Protein AF-A0A2A9FQW8-F1 (afdb_monomer_lite)

Sequence (170 aa):
MAAVTNNPAVLSQPRIATIEAAEGQSAADLKKLYLADSEEQALLMHLNSVLQLSGWREDKTFVQLDQPADIRYQVEKRNSSLLVQQITRQQGTMLRKSQQIDVYGISPLVKWDCEPSLATCWVYDPRDGSRLFQLGANQGQAEDIARTLGRLIRNLQAAGRQVALPPVSG

Foldseek 3Di:
DDDDDDDDDDPDDPPPPPPPVPPPDDLVRLCVVVVHPDSLVSLLVVLQVLQQVFAAAPDPPDDPVPDGHQWGWHWDDDQQKIKIWIWGDDPNDTDIDIDIGRLPPFQLQWDKDADVVSQWIFIADRPPRHTRDIGGNDPVSRVSSSNSSSVSSVVSNVVVVVVPDDDDDD

pLDDT: mean 83.56, std 19.46, range [36.44, 98.56]

Radius of gyration: 22.48 Å; chains: 1; bounding box: 67×54×69 Å

Structure (mmCIF, N/CA/C/O backbone):
data_AF-A0A2A9FQW8-F1
#
_entry.id   AF-A0A2A9FQW8-F1
#
loop_
_atom_site.group_PDB
_atom_site.id
_atom_site.type_symbol
_atom_site.label_atom_id
_atom_site.label_alt_id
_atom_site.label_comp_id
_atom_site.label_asym_id
_atom_site.label_entity_id
_atom_site.label_seq_id
_atom_site.pdbx_PDB_ins_code
_atom_site.Cartn_x
_atom_site.Cartn_y
_atom_site.Cartn_z
_atom_site.occupancy
_atom_site.B_iso_or_equiv
_atom_site.auth_seq_id
_atom_site.auth_comp_id
_atom_site.auth_asym_id
_atom_site.auth_atom_id
_atom_site.pdbx_PDB_model_num
ATOM 1 N N . MET A 1 1 ? 24.675 -41.363 -56.129 1.00 41.97 1 MET A N 1
ATOM 2 C CA . MET A 1 1 ? 24.844 -40.010 -55.560 1.00 41.97 1 MET A CA 1
ATOM 3 C C . MET A 1 1 ? 23.464 -39.464 -55.215 1.00 41.97 1 MET A C 1
ATOM 5 O O . MET A 1 1 ? 22.613 -39.427 -56.087 1.00 41.97 1 MET A O 1
ATOM 9 N N . ALA A 1 2 ? 23.278 -39.219 -53.913 1.00 41.75 2 ALA A N 1
ATOM 10 C CA . ALA A 1 2 ? 22.189 -38.608 -53.135 1.00 41.75 2 ALA A CA 1
ATOM 11 C C . ALA A 1 2 ? 20.816 -38.295 -53.778 1.00 41.75 2 ALA A C 1
ATOM 13 O O . ALA A 1 2 ? 20.687 -37.403 -54.611 1.00 41.75 2 ALA A O 1
ATOM 14 N N . ALA A 1 3 ? 19.777 -38.939 -53.233 1.00 36.62 3 ALA A N 1
ATOM 15 C CA . ALA A 1 3 ? 18.403 -38.444 -53.226 1.00 36.62 3 ALA A CA 1
ATOM 16 C C . ALA A 1 3 ? 18.261 -37.349 -52.151 1.00 36.62 3 ALA A C 1
ATOM 18 O O . ALA A 1 3 ? 18.646 -37.564 -51.002 1.00 36.62 3 ALA A O 1
ATOM 19 N N . VAL A 1 4 ? 17.718 -36.186 -52.517 1.00 45.94 4 VAL A N 1
ATOM 20 C CA . VAL A 1 4 ? 17.412 -35.096 -51.578 1.00 45.94 4 VAL A CA 1
ATOM 21 C C . VAL A 1 4 ? 15.943 -35.214 -51.183 1.00 45.94 4 VAL A C 1
ATOM 23 O O . VAL A 1 4 ? 15.043 -34.971 -51.983 1.00 45.94 4 VAL A O 1
ATOM 26 N N . THR A 1 5 ? 15.704 -35.644 -49.950 1.00 40.88 5 THR A N 1
ATOM 27 C CA . THR A 1 5 ? 14.382 -35.722 -49.326 1.00 40.88 5 THR A CA 1
ATOM 28 C C . THR A 1 5 ? 13.946 -34.333 -48.857 1.00 40.88 5 THR A C 1
ATOM 30 O O . THR A 1 5 ? 14.576 -33.760 -47.969 1.00 40.88 5 THR A O 1
ATOM 33 N N . ASN A 1 6 ? 12.859 -33.801 -49.419 1.00 44.91 6 ASN A N 1
ATOM 34 C CA . ASN A 1 6 ? 12.186 -32.612 -48.893 1.00 44.91 6 ASN A CA 1
ATOM 35 C C . ASN A 1 6 ? 11.396 -32.985 -47.632 1.00 44.91 6 ASN A C 1
ATOM 37 O O . ASN A 1 6 ? 10.403 -33.704 -47.713 1.00 44.91 6 ASN A O 1
ATOM 41 N N . ASN A 1 7 ? 11.827 -32.473 -46.481 1.00 45.72 7 ASN A N 1
ATOM 42 C CA . ASN A 1 7 ? 11.090 -32.538 -45.220 1.00 45.72 7 ASN A CA 1
ATOM 43 C C . ASN A 1 7 ? 10.389 -31.183 -45.001 1.00 45.72 7 ASN A C 1
ATOM 45 O O . ASN A 1 7 ? 11.083 -30.162 -44.991 1.00 45.72 7 ASN A O 1
ATOM 49 N N . PRO A 1 8 ? 9.059 -31.111 -44.820 1.00 43.16 8 PRO A N 1
ATOM 50 C CA . PRO A 1 8 ? 8.415 -29.856 -44.461 1.00 43.16 8 PRO A CA 1
ATOM 51 C C . PRO A 1 8 ? 8.660 -29.562 -42.975 1.00 43.16 8 PRO A C 1
ATOM 53 O O . PRO A 1 8 ? 8.257 -30.322 -42.095 1.00 43.16 8 PRO A O 1
ATOM 56 N N . ALA A 1 9 ? 9.331 -28.443 -42.698 1.00 40.22 9 ALA A N 1
ATOM 57 C CA . ALA A 1 9 ? 9.443 -27.895 -41.355 1.00 40.22 9 ALA A CA 1
ATOM 58 C C . ALA A 1 9 ? 8.048 -27.476 -40.864 1.00 40.22 9 ALA A C 1
ATOM 60 O O . ALA A 1 9 ? 7.438 -26.546 -41.392 1.00 40.22 9 ALA A O 1
ATOM 61 N N . VAL A 1 10 ? 7.538 -28.176 -39.851 1.00 41.97 10 VAL A N 1
ATOM 62 C CA . VAL A 1 10 ? 6.341 -27.772 -39.112 1.00 41.97 10 VAL A CA 1
ATOM 63 C C . VAL A 1 10 ? 6.701 -26.524 -38.306 1.00 41.97 10 VAL A C 1
ATOM 65 O O . VAL A 1 10 ? 7.476 -26.588 -37.354 1.00 41.97 10 VAL A O 1
ATOM 68 N N . LEU A 1 11 ? 6.164 -25.375 -38.716 1.00 40.69 11 LEU A N 1
ATOM 69 C CA . LEU A 1 11 ? 6.264 -24.118 -37.979 1.00 40.69 11 LEU A CA 1
ATOM 70 C C . LEU A 1 11 ? 5.430 -24.228 -36.698 1.00 40.69 11 LEU A C 1
ATOM 72 O O . LEU A 1 11 ? 4.206 -24.097 -36.710 1.00 40.69 11 LEU A O 1
ATOM 76 N N . SER A 1 12 ? 6.113 -24.503 -35.591 1.00 45.66 12 SER A N 1
ATOM 77 C CA . SER A 1 12 ? 5.567 -24.470 -34.238 1.00 45.66 12 SER A CA 1
ATOM 78 C C . SER A 1 12 ? 4.995 -23.083 -33.943 1.00 45.66 12 SER A C 1
ATOM 80 O O . SER A 1 12 ? 5.731 -22.101 -33.859 1.00 45.66 12 SER A O 1
ATOM 82 N N . GLN A 1 13 ? 3.674 -23.003 -33.791 1.00 48.09 13 GLN A N 1
ATOM 83 C CA . GLN A 1 13 ? 2.978 -21.798 -33.346 1.00 48.09 13 GLN A CA 1
ATOM 84 C C . GLN A 1 13 ? 3.549 -21.330 -31.996 1.00 48.09 13 GLN A C 1
ATOM 86 O O . GLN A 1 13 ? 3.838 -22.176 -31.140 1.00 48.09 13 GLN A O 1
ATOM 91 N N . PRO A 1 14 ? 3.701 -20.012 -31.765 1.00 42.47 14 PRO A N 1
ATOM 92 C CA . PRO A 1 14 ? 4.118 -19.517 -30.466 1.00 42.47 14 PRO A CA 1
ATOM 93 C C . PRO A 1 14 ? 3.028 -19.875 -29.454 1.00 42.47 14 PRO A C 1
ATOM 95 O O . PRO A 1 14 ? 1.930 -19.320 -29.478 1.00 42.47 14 PRO A O 1
ATOM 98 N N . ARG A 1 15 ? 3.327 -20.828 -28.564 1.00 44.00 15 ARG A N 1
ATOM 99 C CA . ARG A 1 15 ? 2.549 -21.014 -27.341 1.00 44.00 15 ARG A CA 1
ATOM 100 C C . ARG A 1 15 ? 2.713 -19.727 -26.554 1.00 44.00 15 ARG A C 1
ATOM 102 O O . ARG A 1 15 ? 3.756 -19.501 -25.946 1.00 44.00 15 ARG A O 1
ATOM 109 N N . ILE A 1 16 ? 1.707 -18.867 -26.622 1.00 47.34 16 ILE A N 1
ATOM 110 C CA . ILE A 1 16 ? 1.577 -17.757 -25.695 1.00 47.34 16 ILE A CA 1
ATOM 111 C C . ILE A 1 16 ? 1.428 -18.424 -24.332 1.00 47.34 16 ILE A C 1
ATOM 113 O O . ILE A 1 16 ? 0.395 -19.017 -24.030 1.00 47.34 16 ILE A O 1
ATOM 117 N N . ALA A 1 17 ? 2.511 -18.433 -23.560 1.00 36.44 17 ALA A N 1
ATOM 118 C CA . ALA A 1 17 ? 2.450 -18.822 -22.170 1.00 36.44 17 ALA A CA 1
ATOM 119 C C . ALA A 1 17 ? 1.583 -17.767 -21.484 1.00 36.44 17 ALA A C 1
ATOM 121 O O . ALA A 1 17 ? 2.015 -16.631 -21.290 1.00 36.44 17 ALA A O 1
ATOM 122 N N . THR A 1 18 ? 0.337 -18.122 -21.178 1.00 45.62 18 THR A N 1
ATOM 123 C CA . THR A 1 18 ? -0.434 -17.402 -20.173 1.00 45.62 18 THR A CA 1
ATOM 124 C C . THR A 1 18 ? 0.393 -17.490 -18.901 1.00 45.62 18 THR A C 1
ATOM 126 O O . THR A 1 18 ? 0.517 -18.560 -18.311 1.00 45.62 18 THR A O 1
ATOM 129 N N . ILE A 1 19 ? 1.047 -16.392 -18.530 1.00 43.47 19 ILE A N 1
ATOM 130 C CA . ILE A 1 19 ? 1.643 -16.262 -17.209 1.00 43.47 19 ILE A CA 1
ATOM 131 C C . ILE A 1 19 ? 0.436 -16.185 -16.280 1.00 43.47 19 ILE A C 1
ATOM 133 O O . ILE A 1 19 ? -0.168 -15.124 -16.126 1.00 43.47 19 ILE A O 1
ATOM 137 N N . GLU A 1 20 ? 0.023 -17.326 -15.734 1.00 42.53 20 GLU A N 1
ATOM 138 C CA . GLU A 1 20 ? -0.777 -17.344 -14.520 1.00 42.53 20 GLU A CA 1
ATOM 139 C C . GLU A 1 20 ? 0.090 -16.635 -13.484 1.00 42.53 20 GLU A C 1
ATOM 141 O O . GLU A 1 20 ? 1.040 -17.204 -12.945 1.00 42.53 20 GLU A O 1
ATOM 146 N N . ALA A 1 21 ? -0.142 -15.330 -13.309 1.00 41.41 21 ALA A N 1
ATOM 147 C CA . ALA A 1 21 ? 0.393 -14.596 -12.180 1.00 41.41 21 ALA A CA 1
ATOM 148 C C . ALA A 1 21 ? 0.003 -15.441 -10.974 1.00 41.41 21 ALA A C 1
ATOM 150 O O . ALA A 1 21 ? -1.195 -15.622 -10.760 1.00 41.41 21 ALA A O 1
ATOM 151 N N . ALA A 1 22 ? 0.996 -16.022 -10.288 1.00 45.56 22 ALA A N 1
ATOM 152 C CA . ALA A 1 22 ? 0.779 -16.858 -9.119 1.00 45.56 22 ALA A CA 1
ATOM 153 C C . ALA A 1 22 ? -0.275 -16.155 -8.274 1.00 45.56 22 ALA A C 1
ATOM 155 O O . ALA A 1 22 ? -0.042 -15.023 -7.835 1.00 45.56 22 ALA A O 1
ATOM 156 N N . GLU A 1 23 ? -1.473 -16.740 -8.205 1.00 56.00 23 GLU A N 1
ATOM 157 C CA . GLU A 1 23 ? -2.606 -16.068 -7.596 1.00 56.00 23 GLU A CA 1
ATOM 158 C C . GLU A 1 23 ? -2.210 -15.836 -6.141 1.00 56.00 23 GLU A C 1
ATOM 160 O O . GLU A 1 23 ? -2.117 -16.773 -5.348 1.00 56.00 23 GLU A O 1
ATOM 165 N N . GLY A 1 24 ? -1.843 -14.592 -5.816 1.00 63.75 24 GLY A N 1
ATOM 166 C CA . GLY A 1 24 ? -1.510 -14.211 -4.452 1.00 63.75 24 GLY A CA 1
ATOM 167 C C . GLY A 1 24 ? -2.645 -14.644 -3.527 1.00 63.75 24 GLY A C 1
ATOM 168 O O . GLY A 1 24 ? -3.787 -14.789 -3.967 1.00 63.75 24 GLY A O 1
ATOM 169 N N . GLN A 1 25 ? -2.343 -14.858 -2.247 1.00 79.06 25 GLN A N 1
ATOM 170 C CA . GLN A 1 25 ? -3.285 -15.466 -1.301 1.00 79.06 25 GLN A CA 1
ATOM 171 C C . GLN A 1 25 ? -4.694 -14.855 -1.395 1.00 79.06 25 GLN A C 1
ATOM 173 O O . GLN A 1 25 ? -4.872 -13.627 -1.421 1.00 79.06 25 GLN A O 1
ATOM 178 N N . SER A 1 26 ? -5.717 -15.713 -1.458 1.00 88.12 26 SER A N 1
ATOM 179 C CA . SER A 1 26 ? -7.106 -15.266 -1.560 1.00 88.12 26 SER A CA 1
ATOM 180 C C . SER A 1 26 ? -7.515 -14.464 -0.316 1.00 88.12 26 SER A C 1
ATOM 182 O O . SER A 1 26 ? -6.852 -14.488 0.718 1.00 88.12 26 SER A O 1
ATOM 184 N N . ALA A 1 27 ? -8.601 -13.689 -0.395 1.00 89.00 27 ALA A N 1
ATOM 185 C CA . ALA A 1 27 ? -8.969 -12.791 0.706 1.00 89.00 27 ALA A CA 1
ATOM 186 C C . ALA A 1 27 ? -9.485 -13.605 1.895 1.00 89.00 27 ALA A C 1
ATOM 188 O O . ALA A 1 27 ? -9.229 -13.254 3.043 1.00 89.00 27 ALA A O 1
ATOM 189 N N . ALA A 1 28 ? -10.132 -14.735 1.604 1.00 89.88 28 ALA A N 1
ATOM 190 C CA . ALA A 1 28 ? -10.527 -15.732 2.581 1.00 89.88 28 ALA A CA 1
ATOM 191 C C . ALA A 1 28 ? -9.315 -16.380 3.273 1.00 89.88 28 ALA A C 1
ATOM 193 O O . ALA A 1 28 ? -9.345 -16.575 4.489 1.00 89.88 28 ALA A O 1
ATOM 194 N N . ASP A 1 29 ? -8.238 -16.671 2.536 1.00 93.06 29 ASP A N 1
ATOM 195 C CA . ASP A 1 29 ? -7.012 -17.223 3.127 1.00 93.06 29 ASP A CA 1
ATOM 196 C C . ASP A 1 29 ? -6.301 -16.187 3.996 1.00 93.06 29 ASP A C 1
ATOM 198 O O . ASP A 1 29 ? -5.943 -16.484 5.135 1.00 93.06 29 ASP A O 1
ATOM 202 N N . LEU A 1 30 ? -6.190 -14.946 3.513 1.00 93.88 30 LEU A N 1
ATOM 203 C CA . LEU A 1 30 ? -5.656 -13.828 4.292 1.00 93.88 30 LEU A CA 1
ATOM 204 C C . LEU A 1 30 ? -6.484 -13.586 5.558 1.00 93.88 30 LEU A C 1
ATOM 206 O O . LEU A 1 30 ? -5.920 -13.318 6.615 1.00 93.88 30 LEU A O 1
ATOM 210 N N . LYS A 1 31 ? -7.814 -13.717 5.487 1.00 96.12 31 LYS A N 1
ATOM 211 C CA . LYS A 1 31 ? -8.692 -13.580 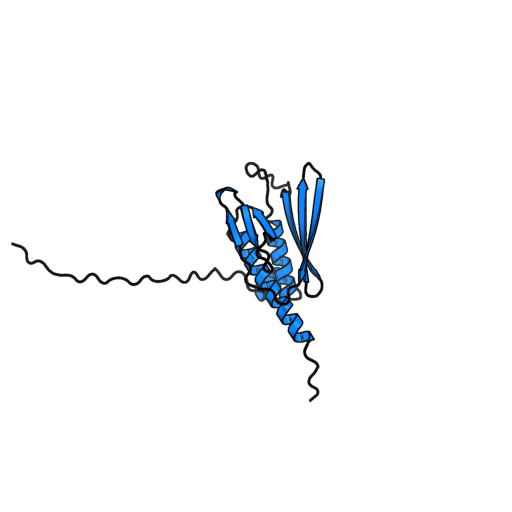6.654 1.00 96.12 31 LYS A CA 1
ATOM 212 C C . LYS A 1 31 ? -8.352 -14.608 7.731 1.00 96.12 31 LYS A C 1
ATOM 214 O O . LYS A 1 31 ? -8.273 -14.243 8.900 1.00 96.12 31 LYS A O 1
ATOM 219 N N . LYS A 1 32 ? -8.110 -15.865 7.347 1.00 95.69 32 LYS A N 1
ATOM 220 C CA . LYS A 1 32 ? -7.663 -16.916 8.277 1.00 95.69 32 LYS A CA 1
ATOM 221 C C . LYS A 1 32 ? -6.258 -16.635 8.807 1.00 95.69 32 LYS A C 1
ATOM 223 O O . LYS A 1 32 ? -6.045 -16.744 10.007 1.00 95.69 32 LYS A O 1
ATOM 228 N N . LEU A 1 33 ? -5.326 -16.252 7.932 1.00 94.81 33 LEU A N 1
ATOM 229 C CA . LEU A 1 33 ? -3.932 -15.977 8.289 1.00 94.81 33 LEU A CA 1
ATOM 230 C C . LEU A 1 33 ? -3.809 -14.840 9.311 1.00 94.81 33 LEU A C 1
ATOM 232 O O . LEU A 1 33 ? -3.092 -14.970 10.298 1.00 94.81 33 LEU A O 1
ATOM 236 N N . TYR A 1 34 ? -4.516 -13.737 9.074 1.00 94.00 34 TYR A N 1
ATOM 237 C CA . TYR A 1 34 ? -4.488 -12.552 9.931 1.00 94.00 34 TYR A CA 1
ATOM 238 C C . TYR A 1 34 ? -5.534 -12.578 11.050 1.00 94.00 34 TYR A C 1
ATOM 240 O O . TYR A 1 34 ? -5.589 -11.630 11.828 1.00 94.00 34 TYR A O 1
ATOM 248 N N . LEU A 1 35 ? -6.352 -13.636 11.136 1.00 96.69 35 LEU A N 1
ATOM 249 C CA . LEU A 1 35 ? -7.471 -13.750 12.081 1.00 96.69 35 LEU A CA 1
ATOM 250 C C . LEU A 1 35 ? -8.395 -12.517 12.044 1.00 96.69 35 LEU A C 1
ATOM 252 O O . LEU A 1 35 ? -8.804 -11.996 13.077 1.00 96.69 35 LEU A O 1
ATOM 256 N N . ALA A 1 36 ? -8.688 -12.026 10.840 1.00 96.12 36 ALA A N 1
ATOM 257 C CA . ALA A 1 36 ? -9.466 -10.809 10.635 1.00 96.12 36 ALA A CA 1
ATOM 258 C C . ALA A 1 36 ? -10.981 -11.078 10.664 1.00 96.12 36 ALA A C 1
ATOM 260 O O . ALA A 1 36 ? -11.455 -12.141 10.256 1.00 96.12 36 ALA A O 1
ATOM 261 N N . ASP A 1 37 ? -11.768 -10.074 11.045 1.00 94.94 37 ASP A N 1
ATOM 262 C CA . ASP A 1 37 ? -13.233 -10.137 11.099 1.00 94.94 37 ASP A CA 1
ATOM 263 C C . ASP A 1 37 ? -13.858 -10.121 9.695 1.00 94.94 37 ASP A C 1
ATOM 265 O O . ASP A 1 37 ? -14.905 -10.729 9.443 1.00 94.94 37 ASP A O 1
ATOM 269 N N . SER A 1 38 ? -13.175 -9.499 8.727 1.00 94.00 38 SER A N 1
ATOM 270 C CA . SER A 1 38 ? -13.613 -9.391 7.331 1.00 94.00 38 SER A CA 1
ATOM 271 C C . SER A 1 38 ? -12.465 -9.544 6.329 1.00 94.00 38 SER A C 1
ATOM 273 O O . SER A 1 38 ? -11.295 -9.359 6.657 1.00 94.00 38 SER A O 1
ATOM 275 N N . GLU A 1 39 ? -12.806 -9.856 5.076 1.00 93.88 39 GLU A N 1
ATOM 276 C CA . GLU A 1 39 ? -11.847 -9.883 3.961 1.00 93.88 39 GLU A CA 1
ATOM 277 C C . GLU A 1 39 ? -11.200 -8.517 3.707 1.00 93.88 39 GLU A C 1
ATOM 279 O O . GLU A 1 39 ? -10.021 -8.428 3.377 1.00 93.88 39 GLU A O 1
ATOM 284 N N . GLU A 1 40 ? -11.965 -7.441 3.883 1.00 94.62 40 GLU A N 1
ATOM 285 C CA . GLU A 1 40 ? -11.470 -6.073 3.760 1.00 94.62 40 GLU A CA 1
ATOM 286 C C . GLU A 1 40 ? -10.386 -5.777 4.805 1.00 94.62 40 GLU A C 1
ATOM 288 O O . GLU A 1 40 ? -9.306 -5.295 4.460 1.00 94.62 40 GLU A O 1
ATOM 293 N N . GLN A 1 41 ? -10.642 -6.122 6.069 1.00 96.00 41 GLN A N 1
ATOM 294 C CA . GLN A 1 41 ? -9.664 -5.971 7.145 1.00 96.00 41 GLN A CA 1
ATOM 295 C C . GLN A 1 41 ? -8.425 -6.835 6.893 1.00 96.00 41 GLN A C 1
ATOM 297 O O . GLN A 1 41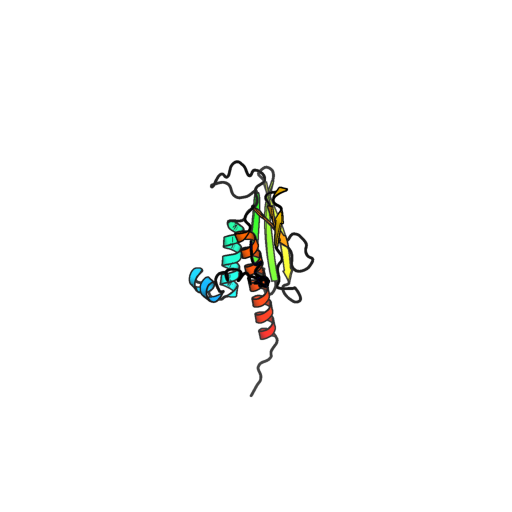 ? -7.309 -6.354 7.069 1.00 96.00 41 GLN A O 1
ATOM 302 N N . ALA A 1 42 ? -8.601 -8.070 6.416 1.00 97.31 42 ALA A N 1
ATOM 303 C CA . ALA A 1 42 ? -7.492 -8.953 6.069 1.00 97.31 42 ALA A CA 1
ATOM 304 C C . ALA A 1 42 ? -6.588 -8.356 4.980 1.00 97.31 42 ALA A C 1
ATOM 306 O O . ALA A 1 42 ? -5.366 -8.353 5.116 1.00 97.31 42 ALA A O 1
ATOM 307 N N . LEU A 1 43 ? -7.182 -7.799 3.919 1.00 97.50 43 LEU A N 1
ATOM 308 C CA . LEU A 1 43 ? -6.446 -7.123 2.848 1.00 97.50 43 LEU A CA 1
ATOM 309 C C . LEU A 1 43 ? -5.719 -5.877 3.357 1.00 97.50 43 LEU A C 1
ATOM 311 O O . LEU A 1 43 ? -4.579 -5.642 2.967 1.00 97.50 43 LEU A O 1
ATOM 315 N N . LEU A 1 44 ? -6.343 -5.091 4.240 1.00 97.94 44 LEU A N 1
ATOM 316 C CA . LEU A 1 44 ? -5.706 -3.918 4.840 1.00 97.94 44 LEU A CA 1
ATOM 317 C C . LEU A 1 44 ? -4.518 -4.305 5.737 1.00 97.94 44 LEU A C 1
ATOM 319 O O . LEU A 1 44 ? -3.476 -3.647 5.695 1.00 97.94 44 LEU A O 1
ATOM 323 N N . MET A 1 45 ? -4.653 -5.369 6.533 1.00 98.06 45 MET A N 1
ATOM 324 C CA . MET A 1 45 ? -3.568 -5.903 7.364 1.00 98.06 45 MET A CA 1
ATOM 325 C C . MET A 1 45 ? -2.419 -6.423 6.502 1.00 98.06 45 MET A C 1
ATOM 327 O O . MET A 1 45 ? -1.262 -6.081 6.750 1.00 98.06 45 MET A O 1
ATOM 331 N N . HIS A 1 46 ? -2.741 -7.177 5.452 1.00 97.81 46 HIS A N 1
ATOM 332 C CA . HIS A 1 46 ? -1.756 -7.685 4.508 1.00 97.81 46 HIS A CA 1
ATOM 333 C C . HIS A 1 46 ? -1.003 -6.556 3.801 1.00 97.81 46 HIS A C 1
ATOM 335 O O . HIS A 1 46 ? 0.225 -6.522 3.835 1.00 97.81 46 HIS A O 1
ATOM 341 N N . LEU A 1 47 ? -1.729 -5.571 3.261 1.00 98.31 47 LEU A N 1
ATOM 342 C CA . LEU A 1 47 ? -1.145 -4.400 2.609 1.00 98.31 47 LEU A CA 1
ATOM 343 C C . LEU A 1 47 ? -0.133 -3.696 3.521 1.00 98.31 47 LEU A C 1
ATOM 345 O O . LEU A 1 47 ? 0.990 -3.426 3.105 1.00 98.31 47 LEU A O 1
ATOM 349 N N . ASN A 1 48 ? -0.502 -3.433 4.777 1.00 98.31 48 ASN A N 1
ATOM 350 C CA . ASN A 1 48 ? 0.398 -2.781 5.730 1.00 98.31 48 ASN A CA 1
ATOM 351 C C . ASN A 1 48 ? 1.595 -3.658 6.120 1.00 98.31 48 ASN A C 1
ATOM 353 O O . ASN A 1 48 ? 2.698 -3.137 6.281 1.00 98.31 48 ASN A O 1
ATOM 357 N N . SER A 1 49 ? 1.404 -4.973 6.237 1.00 96.94 49 SER A N 1
ATOM 358 C CA . SER A 1 49 ? 2.487 -5.918 6.518 1.00 96.94 49 SER A CA 1
ATOM 359 C C . SER A 1 49 ? 3.537 -5.909 5.405 1.00 96.94 49 SER A C 1
ATOM 361 O O . SER A 1 49 ? 4.729 -5.798 5.690 1.00 96.94 49 SER A O 1
ATOM 363 N N . VAL A 1 50 ? 3.112 -5.935 4.139 1.00 96.81 50 VAL A N 1
ATOM 364 C CA . VAL A 1 50 ? 4.040 -5.889 3.001 1.00 96.81 50 VAL A CA 1
ATOM 365 C C . VAL A 1 50 ? 4.676 -4.502 2.872 1.00 96.81 50 VAL A C 1
ATOM 367 O O . VAL A 1 50 ? 5.892 -4.408 2.709 1.00 96.81 50 VAL A O 1
ATOM 370 N N . LEU A 1 51 ? 3.917 -3.410 3.037 1.00 97.62 51 LEU A N 1
ATOM 371 C CA . LEU A 1 51 ? 4.462 -2.041 3.019 1.00 97.62 51 LEU A CA 1
ATOM 372 C C . LEU A 1 51 ? 5.537 -1.815 4.089 1.00 97.62 51 LEU A C 1
ATOM 374 O O . LEU A 1 51 ? 6.526 -1.128 3.828 1.00 97.62 51 LEU A O 1
ATOM 378 N N . GLN A 1 52 ? 5.387 -2.415 5.272 1.00 94.06 52 GLN A N 1
ATOM 379 C CA . GLN A 1 52 ? 6.387 -2.336 6.336 1.00 94.06 52 GLN A CA 1
ATOM 380 C C . GLN A 1 52 ? 7.731 -2.954 5.920 1.00 94.06 52 GLN A C 1
ATOM 382 O O . GLN A 1 52 ? 8.783 -2.430 6.289 1.00 94.06 52 GLN A O 1
ATOM 387 N N . LEU A 1 53 ? 7.694 -4.036 5.138 1.00 92.38 53 LEU A N 1
ATOM 388 C CA . LEU A 1 53 ? 8.873 -4.752 4.641 1.00 92.38 53 LEU A CA 1
ATOM 389 C C . LEU A 1 53 ? 9.461 -4.141 3.360 1.00 92.38 53 LEU A C 1
ATOM 391 O O . LEU A 1 53 ? 10.605 -4.431 3.021 1.00 92.38 53 LEU A O 1
ATOM 395 N N . SER A 1 54 ? 8.695 -3.297 2.669 1.00 94.56 54 SER A N 1
ATOM 396 C CA . SER A 1 54 ? 9.023 -2.778 1.331 1.00 94.56 54 SER A CA 1
ATOM 397 C C . SER A 1 54 ? 9.599 -1.359 1.340 1.00 94.56 54 SER A C 1
ATOM 399 O O . SER A 1 54 ? 9.719 -0.728 0.289 1.00 94.56 54 SER A O 1
ATOM 401 N N . GLY A 1 55 ? 9.917 -0.824 2.522 1.00 93.06 55 GLY A N 1
ATOM 402 C CA . GLY A 1 55 ? 10.387 0.550 2.679 1.00 93.06 55 GLY A CA 1
ATOM 403 C C . GLY A 1 55 ? 11.645 0.860 1.859 1.00 93.06 55 GLY A C 1
ATOM 404 O O . GLY A 1 55 ? 12.526 0.016 1.690 1.00 93.06 55 GLY A O 1
ATOM 405 N N . TRP A 1 56 ? 11.737 2.091 1.362 1.00 94.50 56 TRP A N 1
ATOM 406 C CA . TRP A 1 56 ? 12.863 2.557 0.553 1.00 94.50 56 TRP A CA 1
ATOM 407 C C . TRP A 1 56 ? 13.978 3.143 1.425 1.00 94.50 56 TRP A C 1
ATOM 409 O O . TRP A 1 56 ? 13.710 3.764 2.457 1.00 94.50 56 TRP A O 1
ATOM 419 N N . ARG A 1 57 ? 15.230 2.945 1.005 1.00 90.44 57 ARG A N 1
ATOM 420 C CA . ARG A 1 57 ? 16.438 3.453 1.666 1.00 90.44 57 ARG A CA 1
ATOM 421 C C . ARG A 1 57 ? 17.313 4.185 0.660 1.00 90.44 57 ARG A C 1
ATOM 423 O O . ARG A 1 57 ? 17.448 3.722 -0.476 1.00 90.44 57 ARG A O 1
ATOM 430 N N . GLU A 1 58 ? 17.916 5.282 1.100 1.00 86.44 58 GLU A N 1
ATOM 431 C CA . GLU A 1 58 ? 18.893 6.017 0.299 1.00 86.44 58 GLU A CA 1
ATOM 432 C C . GLU A 1 58 ? 20.207 5.232 0.209 1.00 86.44 58 GLU A C 1
ATOM 434 O O . GLU A 1 58 ? 20.676 4.939 -0.894 1.00 86.44 58 GLU A O 1
ATOM 439 N N . ASP A 1 59 ? 20.742 4.798 1.357 1.00 82.06 59 ASP A N 1
ATOM 440 C CA . ASP A 1 59 ? 21.869 3.866 1.395 1.00 82.06 59 ASP A CA 1
ATOM 441 C C . ASP A 1 59 ? 21.381 2.421 1.240 1.00 82.06 59 ASP A C 1
ATOM 443 O O . ASP A 1 59 ? 20.664 1.865 2.079 1.00 82.06 59 ASP A O 1
ATOM 447 N N . LYS A 1 60 ? 21.791 1.810 0.131 1.00 73.19 60 LYS A N 1
ATOM 448 C CA . LYS A 1 60 ? 21.446 0.436 -0.255 1.00 73.19 60 LYS A CA 1
ATOM 449 C C . LYS A 1 60 ? 22.570 -0.556 0.029 1.00 73.19 60 LYS A C 1
ATOM 451 O O . LYS A 1 60 ? 22.375 -1.754 -0.150 1.00 73.19 60 LYS A O 1
ATOM 456 N N . THR A 1 61 ? 23.736 -0.066 0.442 1.00 66.38 61 THR A N 1
ATOM 457 C CA . THR A 1 61 ? 24.958 -0.860 0.615 1.00 66.38 61 THR A CA 1
ATOM 458 C C . THR A 1 61 ? 24.987 -1.526 1.986 1.00 66.38 61 THR A C 1
ATOM 460 O O . THR A 1 61 ? 25.425 -2.667 2.112 1.00 66.38 61 THR A O 1
ATOM 463 N N . PHE A 1 62 ? 24.468 -0.840 3.010 1.00 63.31 62 PHE A N 1
ATOM 464 C CA . PHE A 1 62 ? 24.433 -1.329 4.386 1.00 63.31 62 PHE A CA 1
ATOM 465 C C . PHE A 1 62 ? 23.002 -1.384 4.922 1.00 63.31 62 PHE A C 1
ATOM 467 O O . PHE A 1 62 ? 22.456 -0.413 5.445 1.00 63.31 62 PHE A O 1
ATOM 474 N N . VAL A 1 63 ? 22.389 -2.566 4.845 1.00 62.62 63 VAL A N 1
ATOM 475 C CA . VAL A 1 63 ? 21.099 -2.815 5.496 1.00 62.62 63 VAL A CA 1
ATOM 476 C C . VAL A 1 63 ? 21.345 -3.133 6.969 1.00 62.62 63 VAL A C 1
ATOM 478 O O . VAL A 1 63 ? 21.545 -4.284 7.349 1.00 62.62 63 VAL A O 1
ATOM 481 N N . GLN A 1 64 ? 21.321 -2.108 7.821 1.00 61.62 64 GLN A N 1
ATOM 482 C CA . GLN A 1 64 ? 21.152 -2.332 9.256 1.00 61.62 64 GLN A CA 1
ATOM 483 C C . GLN A 1 64 ? 19.715 -2.806 9.492 1.00 61.62 64 GLN A C 1
ATOM 485 O O . GLN A 1 64 ? 18.768 -2.040 9.287 1.00 61.62 64 GLN A O 1
ATOM 490 N N . LEU A 1 65 ? 19.563 -4.071 9.899 1.00 59.66 65 LEU A N 1
ATOM 491 C CA . LEU A 1 65 ? 18.265 -4.689 10.198 1.00 59.66 65 LEU A CA 1
ATOM 492 C C . LEU A 1 65 ? 17.481 -3.895 11.256 1.00 59.66 65 LEU A C 1
ATOM 494 O O . LEU A 1 65 ? 16.261 -3.792 11.156 1.00 59.66 65 LEU A O 1
ATOM 498 N N . ASP A 1 66 ? 18.186 -3.251 12.187 1.00 63.50 66 ASP A N 1
ATOM 499 C CA . ASP A 1 66 ? 17.587 -2.485 13.285 1.00 63.50 66 ASP A CA 1
ATOM 500 C C . ASP A 1 66 ? 17.207 -1.046 12.902 1.00 63.50 66 ASP A C 1
ATOM 502 O O . ASP A 1 66 ? 16.499 -0.366 13.646 1.00 63.50 66 ASP A O 1
ATOM 506 N N . GLN A 1 67 ? 17.646 -0.559 11.735 1.00 69.56 67 GLN A N 1
ATOM 507 C CA . GLN A 1 67 ? 17.276 0.773 11.263 1.00 69.56 67 GLN A CA 1
ATOM 508 C C . GLN A 1 67 ? 16.033 0.697 10.379 1.00 69.56 67 GLN A C 1
ATOM 510 O O . GLN A 1 67 ? 16.061 0.007 9.358 1.00 69.56 67 GLN A O 1
ATOM 515 N N . PRO A 1 68 ? 14.951 1.435 10.691 1.00 74.56 68 PRO A N 1
ATOM 516 C CA . PRO A 1 68 ? 13.798 1.519 9.803 1.00 74.56 68 PRO A CA 1
ATOM 517 C C . PRO A 1 68 ? 14.186 2.129 8.454 1.00 74.56 68 PRO A C 1
ATOM 519 O O . PRO A 1 68 ? 15.100 2.950 8.406 1.00 74.56 68 PRO A O 1
ATOM 522 N N . ALA A 1 69 ? 13.452 1.813 7.386 1.00 86.38 69 ALA A N 1
ATOM 523 C CA . ALA A 1 69 ? 13.680 2.432 6.080 1.00 86.38 69 ALA A CA 1
ATOM 524 C C . ALA A 1 69 ? 13.456 3.958 6.106 1.00 86.38 69 ALA A C 1
ATOM 526 O O . ALA A 1 69 ? 12.724 4.465 6.967 1.00 86.38 69 ALA A O 1
ATOM 527 N N . ASP A 1 70 ? 14.080 4.670 5.168 1.00 91.94 70 ASP A N 1
ATOM 528 C CA . ASP A 1 70 ? 14.013 6.132 5.073 1.00 91.94 70 ASP A CA 1
ATOM 529 C C . ASP A 1 70 ? 12.653 6.610 4.587 1.00 91.94 70 ASP A C 1
ATOM 531 O O . ASP A 1 70 ? 12.171 7.633 5.059 1.00 91.94 70 ASP A O 1
ATOM 535 N N . ILE A 1 71 ? 11.994 5.843 3.718 1.00 95.12 71 ILE A N 1
ATOM 536 C CA . ILE A 1 71 ? 10.596 6.063 3.345 1.00 95.12 71 ILE A CA 1
ATOM 537 C C . ILE A 1 71 ? 9.797 4.810 3.685 1.00 95.12 71 ILE A C 1
ATOM 539 O O . ILE A 1 71 ? 10.137 3.698 3.275 1.00 95.12 71 ILE A O 1
ATOM 543 N N . ARG A 1 72 ? 8.716 4.992 4.445 1.00 95.38 72 ARG A N 1
ATOM 544 C CA . ARG A 1 72 ? 7.756 3.940 4.796 1.00 95.38 72 ARG A CA 1
ATOM 545 C C . ARG A 1 72 ? 6.336 4.450 4.654 1.00 95.38 72 ARG A C 1
ATOM 547 O O . ARG A 1 72 ? 6.091 5.654 4.732 1.00 95.38 72 ARG A O 1
ATOM 554 N N . TYR A 1 73 ? 5.407 3.516 4.514 1.00 98.00 73 TYR A N 1
ATOM 555 C CA . TYR A 1 73 ? 4.001 3.826 4.322 1.00 98.00 73 TYR A CA 1
ATOM 556 C C . TYR A 1 73 ? 3.123 3.099 5.328 1.00 98.00 73 TYR A C 1
ATOM 558 O O . TYR A 1 73 ? 3.431 1.988 5.755 1.00 98.00 73 TYR A O 1
ATOM 566 N N . GLN A 1 74 ? 2.022 3.749 5.683 1.00 97.81 74 GLN A N 1
ATOM 567 C CA . GLN A 1 74 ? 0.901 3.164 6.405 1.00 97.81 74 GLN A CA 1
ATOM 568 C C . GLN A 1 74 ? -0.380 3.514 5.655 1.00 97.81 74 GLN A C 1
ATOM 570 O O . GLN A 1 74 ? -0.519 4.624 5.135 1.00 97.81 74 GLN A O 1
ATOM 575 N N . VAL A 1 75 ? -1.304 2.565 5.585 1.00 98.31 75 VAL A N 1
ATOM 576 C CA . VAL A 1 75 ? -2.614 2.749 4.966 1.00 98.31 75 VAL A CA 1
ATOM 577 C C . VAL A 1 75 ? -3.675 2.461 6.006 1.00 98.31 75 VAL A C 1
ATOM 579 O O . VAL A 1 75 ? -3.667 1.413 6.647 1.00 98.31 75 VAL A O 1
ATOM 582 N N . GLU A 1 76 ? -4.619 3.376 6.150 1.00 97.81 76 GLU A N 1
ATOM 583 C CA . GLU A 1 76 ? -5.758 3.212 7.039 1.00 97.81 76 GLU A CA 1
ATOM 584 C C . GLU A 1 76 ? -7.058 3.369 6.257 1.00 97.81 76 GLU A C 1
ATOM 586 O O . GLU A 1 76 ? -7.170 4.216 5.371 1.00 97.81 76 GLU A O 1
ATOM 591 N N . LYS A 1 77 ? -8.079 2.593 6.615 1.00 95.75 77 LYS A N 1
ATOM 592 C CA . LYS A 1 77 ? -9.433 2.826 6.115 1.00 95.75 77 LYS A CA 1
ATOM 593 C C . LYS A 1 77 ? -10.073 4.008 6.851 1.00 95.75 77 LYS A C 1
ATOM 595 O O . LYS A 1 77 ? -9.945 4.155 8.070 1.00 95.75 77 LYS A O 1
ATOM 600 N N . ARG A 1 78 ? -10.808 4.833 6.106 1.00 92.88 78 ARG A N 1
ATOM 601 C CA . ARG A 1 78 ? -11.681 5.908 6.596 1.00 92.88 78 ARG A CA 1
ATOM 602 C C . ARG A 1 78 ? -12.992 5.870 5.824 1.00 92.88 78 ARG A C 1
ATOM 604 O O . ARG A 1 78 ? -13.061 6.384 4.716 1.00 92.88 78 ARG A O 1
ATOM 611 N N . ASN A 1 79 ? -14.031 5.265 6.397 1.00 87.00 79 ASN A N 1
ATOM 612 C CA . ASN A 1 79 ? -15.308 5.043 5.708 1.00 87.00 79 ASN A CA 1
ATOM 613 C C . ASN A 1 79 ? -15.086 4.356 4.345 1.00 87.00 79 ASN A C 1
ATOM 615 O O . ASN A 1 79 ? -14.632 3.217 4.308 1.00 87.00 79 ASN A O 1
ATOM 619 N N . SER A 1 80 ? -15.359 5.052 3.242 1.00 85.81 80 SER A N 1
ATOM 620 C CA . SER A 1 80 ? -15.153 4.600 1.862 1.00 85.81 80 SER A CA 1
ATOM 621 C C . SER A 1 80 ? -13.876 5.145 1.209 1.00 85.81 80 SER A C 1
ATOM 623 O O . SER A 1 80 ? -13.778 5.218 -0.015 1.00 85.81 80 SER A O 1
ATOM 625 N N . SER A 1 81 ? -12.914 5.570 2.014 1.00 93.88 81 SER A N 1
ATOM 626 C CA . SER A 1 81 ? -11.671 6.179 1.556 1.00 93.88 81 SER A CA 1
ATOM 627 C C . SER A 1 81 ? -10.483 5.521 2.247 1.00 93.88 81 SER A C 1
ATOM 629 O O . SER A 1 81 ? -10.607 4.906 3.311 1.00 93.88 81 SER A O 1
ATOM 63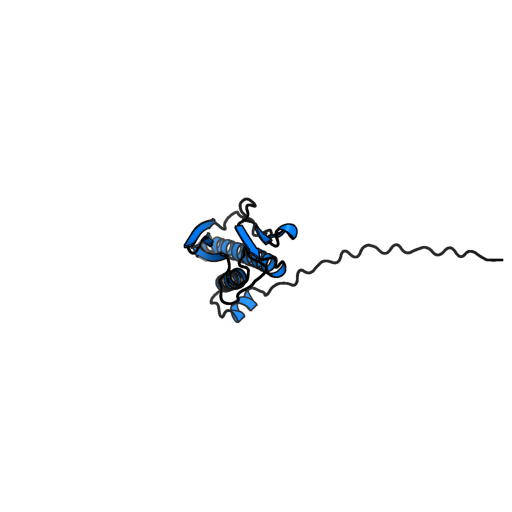1 N N . LEU A 1 82 ? -9.312 5.648 1.636 1.00 97.25 82 LEU A N 1
ATOM 632 C CA . LEU A 1 82 ? -8.041 5.206 2.193 1.00 97.25 82 LEU A CA 1
ATOM 633 C C . LEU A 1 82 ? -7.209 6.431 2.563 1.00 97.25 82 LEU A C 1
ATOM 635 O O . LEU A 1 82 ? -6.995 7.314 1.736 1.00 97.25 82 LEU A O 1
ATOM 639 N N . LEU A 1 83 ? -6.732 6.483 3.802 1.00 98.06 83 LEU A N 1
ATOM 640 C CA . LEU A 1 83 ? -5.737 7.446 4.246 1.00 98.06 83 LEU A CA 1
ATOM 641 C C . LEU A 1 83 ? -4.358 6.808 4.095 1.00 98.06 83 LEU A C 1
ATOM 643 O O . LEU A 1 83 ? -4.019 5.873 4.816 1.00 98.06 83 LEU A O 1
ATOM 647 N N . VAL A 1 84 ? -3.564 7.327 3.168 1.00 98.25 84 VAL A N 1
ATOM 648 C CA . VAL A 1 84 ? -2.182 6.910 2.949 1.00 98.25 84 VAL A CA 1
ATOM 649 C C . VAL A 1 84 ? -1.257 7.883 3.662 1.00 98.25 84 VAL A C 1
ATOM 651 O O . VAL A 1 84 ? -1.301 9.086 3.413 1.00 98.25 84 VAL A O 1
ATOM 654 N N . GLN A 1 85 ? -0.397 7.363 4.527 1.00 98.31 85 GLN A N 1
ATOM 655 C CA . GLN A 1 85 ? 0.590 8.134 5.267 1.00 98.31 85 GLN A CA 1
ATOM 656 C C . GLN A 1 85 ? 1.993 7.730 4.830 1.00 98.31 85 GLN A C 1
ATOM 658 O O . GLN A 1 85 ? 2.400 6.588 5.021 1.00 98.31 85 GLN A O 1
ATOM 663 N N . GLN A 1 86 ? 2.743 8.677 4.280 1.00 97.88 86 GLN A N 1
ATOM 664 C CA . GLN A 1 86 ? 4.170 8.548 4.027 1.00 97.88 86 GLN A CA 1
ATOM 665 C C . GLN A 1 86 ? 4.942 9.077 5.232 1.00 97.88 86 GLN A C 1
ATOM 667 O O . GLN A 1 86 ? 4.752 10.221 5.646 1.00 97.88 86 GLN A O 1
ATOM 672 N N . ILE A 1 87 ? 5.842 8.259 5.762 1.00 96.31 87 ILE A N 1
ATOM 673 C CA . ILE A 1 87 ? 6.761 8.611 6.840 1.00 96.31 87 ILE A CA 1
ATOM 674 C C . ILE A 1 87 ? 8.157 8.653 6.230 1.00 96.31 87 ILE A C 1
ATOM 676 O O . ILE A 1 87 ? 8.641 7.635 5.739 1.00 96.31 87 ILE A O 1
ATOM 680 N N . THR A 1 88 ? 8.779 9.829 6.234 1.00 95.00 88 THR A N 1
ATOM 681 C CA . THR A 1 88 ? 10.113 10.060 5.671 1.00 95.00 88 THR A CA 1
ATOM 682 C C . THR A 1 88 ? 11.086 10.434 6.779 1.00 95.00 88 THR A C 1
ATOM 684 O O . THR A 1 88 ? 10.805 11.340 7.562 1.00 95.00 88 THR A O 1
ATOM 687 N N . ARG A 1 89 ? 12.232 9.760 6.845 1.00 90.31 89 ARG A N 1
ATOM 688 C CA . ARG A 1 89 ? 13.358 10.174 7.677 1.00 90.31 89 ARG A CA 1
ATOM 689 C C . ARG A 1 89 ? 14.244 11.105 6.860 1.00 90.31 89 ARG A C 1
ATOM 691 O O . ARG A 1 89 ? 14.759 10.711 5.823 1.00 90.31 89 ARG A O 1
ATOM 698 N N . GLN A 1 90 ? 14.462 12.316 7.353 1.00 84.12 90 GLN A N 1
ATOM 699 C CA . GLN A 1 90 ? 15.372 13.279 6.745 1.00 84.12 90 GLN A CA 1
ATOM 700 C C . GLN A 1 90 ? 16.245 13.887 7.840 1.00 84.12 90 GLN A C 1
ATOM 702 O O . GLN A 1 90 ? 15.728 14.509 8.765 1.00 84.12 90 GLN A O 1
ATOM 707 N N . GLN A 1 91 ? 17.565 13.678 7.759 1.00 81.38 91 GLN A N 1
ATOM 708 C CA . GLN A 1 91 ? 18.552 14.260 8.687 1.00 81.38 91 GLN A CA 1
ATOM 709 C C . GLN A 1 91 ? 18.196 14.053 10.177 1.00 81.38 91 GLN A C 1
ATOM 711 O O . GLN A 1 91 ? 18.274 14.968 10.991 1.00 81.38 91 GLN A O 1
ATOM 716 N N . GLY A 1 92 ? 17.737 12.849 10.536 1.00 77.38 92 GLY A N 1
ATOM 717 C CA . GLY A 1 92 ? 17.342 12.504 11.910 1.00 77.38 92 GLY A CA 1
ATOM 718 C C . GLY A 1 92 ? 15.937 12.960 12.330 1.00 77.38 92 GLY A C 1
ATOM 719 O O . GLY A 1 92 ? 15.471 12.560 13.393 1.00 77.38 92 GLY A O 1
ATOM 720 N N . THR A 1 93 ? 15.224 13.717 11.491 1.00 85.88 93 THR A N 1
ATOM 721 C CA . THR A 1 93 ? 13.830 14.126 11.729 1.00 85.88 93 THR A CA 1
ATOM 722 C C . THR A 1 93 ? 12.857 13.216 10.984 1.00 85.88 93 THR A C 1
ATOM 724 O O . THR A 1 93 ? 13.131 12.774 9.868 1.00 85.88 93 THR A O 1
ATOM 727 N N . MET A 1 94 ? 11.701 12.940 11.594 1.00 90.12 94 MET A N 1
ATOM 728 C CA . MET A 1 94 ? 10.609 12.188 10.971 1.00 90.12 94 MET A CA 1
ATOM 729 C C . MET A 1 94 ? 9.544 13.149 10.441 1.00 90.12 94 MET A C 1
ATOM 731 O O . MET A 1 94 ? 8.906 13.863 11.212 1.00 90.12 94 MET A O 1
ATOM 735 N N . LEU A 1 95 ? 9.322 13.135 9.131 1.00 94.44 95 LEU A N 1
ATOM 736 C CA . LEU A 1 95 ? 8.268 13.882 8.452 1.00 94.44 95 LEU A CA 1
ATOM 737 C C . LEU A 1 95 ? 7.118 12.939 8.098 1.00 94.44 95 LEU A C 1
ATOM 739 O O . LEU A 1 95 ? 7.349 11.838 7.599 1.00 94.44 95 LEU A O 1
ATOM 743 N N . ARG A 1 96 ? 5.874 13.371 8.325 1.00 95.81 96 ARG A N 1
ATOM 744 C CA . ARG A 1 96 ? 4.672 12.621 7.936 1.00 95.81 96 ARG A CA 1
ATOM 745 C C . ARG A 1 96 ? 3.855 13.430 6.938 1.00 95.81 96 ARG A C 1
ATOM 747 O O . ARG A 1 96 ? 3.456 14.551 7.235 1.00 95.81 96 ARG A O 1
ATOM 754 N N . LYS A 1 97 ? 3.573 12.840 5.780 1.00 96.94 97 LYS A N 1
ATOM 755 C CA . LYS A 1 97 ? 2.660 13.386 4.774 1.00 96.94 97 LYS A CA 1
ATOM 756 C C . LYS A 1 97 ? 1.484 12.436 4.615 1.00 96.94 97 LYS A C 1
ATOM 758 O O . LYS A 1 97 ? 1.689 11.249 4.392 1.00 96.94 97 LYS A O 1
ATOM 763 N N . SER A 1 98 ? 0.271 12.962 4.706 1.00 96.50 98 SER A N 1
ATOM 764 C CA . SER A 1 98 ? -0.955 12.179 4.550 1.00 96.50 98 SER A CA 1
ATOM 765 C C . SER A 1 98 ? -1.679 12.588 3.276 1.00 96.50 98 SER A C 1
ATOM 767 O O . SER A 1 98 ? -1.723 13.771 2.944 1.00 96.50 98 SER A O 1
ATOM 769 N N . GLN A 1 99 ? -2.272 11.624 2.585 1.00 96.12 99 GLN A N 1
ATOM 770 C CA . GLN A 1 99 ? -3.173 11.863 1.466 1.00 96.12 99 GLN A CA 1
ATOM 771 C C . GLN A 1 99 ? -4.375 10.929 1.554 1.00 96.12 99 GLN A C 1
ATOM 773 O O . GLN A 1 99 ? -4.241 9.771 1.944 1.00 96.12 99 GLN A O 1
ATOM 778 N N . GLN A 1 100 ? -5.549 11.441 1.199 1.00 96.25 100 GLN A N 1
ATOM 779 C CA . GLN A 1 100 ? -6.770 10.649 1.130 1.00 96.25 100 GLN A CA 1
ATOM 780 C C . GLN A 1 100 ? -7.040 10.231 -0.317 1.00 96.25 100 GLN A C 1
ATOM 782 O O . GLN A 1 100 ? -6.889 11.032 -1.243 1.00 96.25 100 GLN A O 1
ATOM 787 N N . ILE A 1 101 ? -7.452 8.977 -0.490 1.00 95.50 101 ILE A N 1
ATOM 788 C CA . ILE A 1 101 ? -7.881 8.382 -1.754 1.00 95.50 101 ILE A CA 1
ATOM 789 C C . ILE A 1 101 ? -9.325 7.926 -1.578 1.00 95.50 101 ILE A C 1
ATOM 791 O O . ILE A 1 101 ? -9.591 6.957 -0.864 1.00 95.50 101 ILE A O 1
ATOM 795 N N . ASP A 1 102 ? -10.259 8.613 -2.225 1.00 93.94 102 ASP A N 1
ATOM 796 C CA . ASP A 1 102 ? -11.642 8.152 -2.308 1.00 93.94 102 ASP A CA 1
ATOM 797 C C . ASP A 1 102 ? -11.723 7.015 -3.325 1.00 93.94 102 ASP A C 1
ATOM 799 O O . ASP A 1 102 ? -11.254 7.149 -4.455 1.00 93.94 102 ASP A O 1
ATOM 803 N N . VAL A 1 103 ? -12.280 5.872 -2.918 1.00 92.88 103 VAL A N 1
ATOM 804 C CA . VAL A 1 103 ? -12.199 4.647 -3.728 1.00 92.88 103 VAL A CA 1
ATOM 805 C C . VAL A 1 103 ? -13.327 4.507 -4.745 1.00 92.88 103 VAL A C 1
ATOM 807 O O . VAL A 1 103 ? -13.284 3.596 -5.562 1.00 92.88 103 VAL A O 1
ATOM 810 N N . TYR A 1 104 ? -14.348 5.364 -4.738 1.00 91.69 104 TYR A N 1
ATOM 811 C CA . TYR A 1 104 ? -15.425 5.290 -5.731 1.00 91.69 104 TYR A CA 1
ATOM 812 C C . TYR A 1 104 ? -15.027 5.947 -7.050 1.00 91.69 104 TYR A C 1
ATOM 814 O O . TYR A 1 104 ? -14.443 7.024 -7.068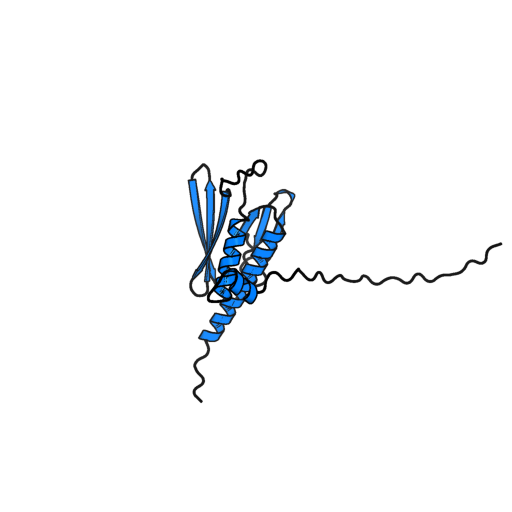 1.00 91.69 104 TYR A O 1
ATOM 822 N N . GLY A 1 105 ? -15.380 5.303 -8.164 1.00 89.56 105 GLY A N 1
ATOM 823 C CA . GLY A 1 105 ? -15.124 5.827 -9.509 1.00 89.56 105 GLY A CA 1
ATOM 824 C C . GLY A 1 105 ? -13.682 5.666 -10.002 1.00 89.56 105 GLY A C 1
ATOM 825 O O . GLY A 1 105 ? -13.405 6.017 -11.144 1.00 89.56 105 GLY A O 1
ATOM 826 N N . ILE A 1 106 ? -12.781 5.104 -9.189 1.00 94.19 106 ILE A N 1
ATOM 827 C CA . ILE A 1 106 ? -11.377 4.872 -9.557 1.00 94.19 106 ILE A CA 1
ATOM 828 C C . ILE A 1 106 ? -11.157 3.423 -10.003 1.00 94.19 106 ILE A C 1
ATOM 830 O O . ILE A 1 106 ? -11.854 2.501 -9.564 1.00 94.19 106 ILE A O 1
ATOM 834 N N . SER A 1 107 ? -10.166 3.205 -10.868 1.00 93.81 107 SER A N 1
ATOM 835 C CA . SER A 1 107 ? -9.840 1.864 -11.357 1.00 93.81 107 SER A CA 1
ATOM 836 C C . SER A 1 107 ? -9.192 1.014 -10.257 1.00 93.81 107 SER A C 1
ATOM 838 O O . SER A 1 107 ? -8.215 1.445 -9.647 1.00 93.81 107 SER A O 1
ATOM 840 N N . PRO A 1 108 ? -9.648 -0.227 -10.027 1.00 95.31 108 PRO A N 1
ATOM 841 C CA . PRO A 1 108 ? -8.968 -1.146 -9.122 1.00 95.31 108 PRO A CA 1
ATOM 842 C C . PRO A 1 108 ? -7.746 -1.837 -9.753 1.00 95.31 108 PRO A C 1
ATOM 844 O O . PRO A 1 108 ? -7.137 -2.700 -9.118 1.00 95.31 108 PRO A O 1
ATOM 847 N N . LEU A 1 109 ? -7.410 -1.530 -11.010 1.00 95.69 109 LEU A N 1
ATOM 848 C CA . LEU A 1 109 ? -6.191 -2.008 -11.655 1.00 95.69 109 LEU A CA 1
ATOM 849 C C . LEU A 1 109 ? -5.040 -1.057 -11.314 1.00 95.69 109 LEU A C 1
ATOM 851 O O . LEU A 1 109 ? -4.759 -0.107 -12.044 1.00 95.69 109 LEU A O 1
ATOM 855 N N . VAL A 1 110 ? -4.398 -1.314 -10.179 1.00 97.88 110 VAL A N 1
ATOM 856 C CA . VAL A 1 110 ? -3.252 -0.535 -9.706 1.00 97.88 110 VAL A CA 1
ATOM 857 C C . VAL A 1 110 ? -2.007 -0.957 -10.482 1.00 97.88 110 VAL A C 1
ATOM 859 O O . VAL A 1 110 ? -1.651 -2.136 -10.513 1.00 97.88 110 VAL 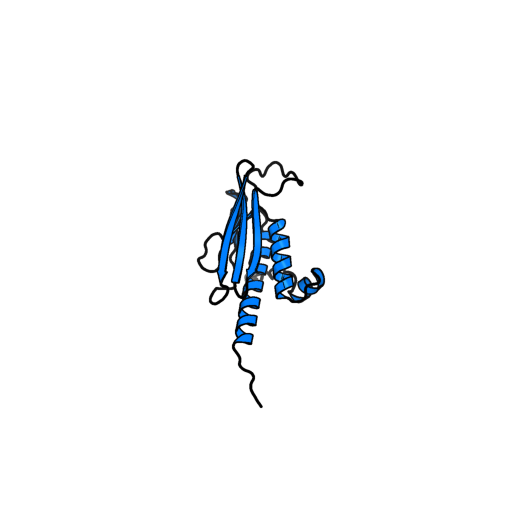A O 1
ATOM 862 N N . LYS A 1 111 ? -1.350 0.012 -11.119 1.00 98.31 111 LYS A N 1
ATOM 863 C CA . LYS A 1 111 ? -0.105 -0.215 -11.856 1.00 98.31 111 LYS A CA 1
ATOM 864 C C . LYS A 1 111 ? 1.091 -0.160 -10.915 1.00 98.31 111 LYS A C 1
ATOM 866 O O . LYS A 1 111 ? 1.076 0.559 -9.916 1.00 98.31 111 LYS A O 1
ATOM 871 N N . TRP A 1 112 ? 2.146 -0.862 -11.294 1.00 98.44 112 TRP A N 1
ATOM 872 C CA . TRP A 1 112 ? 3.442 -0.817 -10.639 1.00 98.44 112 TRP A CA 1
ATOM 873 C C . TRP A 1 112 ? 4.537 -1.111 -11.663 1.00 98.44 112 TRP A C 1
ATOM 875 O O . TRP A 1 112 ? 4.276 -1.734 -12.695 1.00 98.44 112 TRP A O 1
ATOM 885 N N . ASP A 1 113 ? 5.744 -0.650 -11.378 1.00 97.81 113 ASP A N 1
ATOM 886 C CA . ASP A 1 113 ? 6.956 -0.972 -12.122 1.00 97.81 113 ASP A CA 1
ATOM 887 C C . ASP A 1 113 ? 8.183 -0.829 -11.213 1.00 97.81 113 ASP A C 1
ATOM 889 O O . ASP A 1 113 ? 8.109 -0.319 -10.094 1.00 97.81 113 ASP A O 1
ATOM 893 N N . CYS A 1 114 ? 9.328 -1.313 -11.681 1.00 96.50 114 CYS A N 1
ATOM 894 C CA . CYS A 1 114 ? 10.602 -1.098 -11.014 1.00 96.50 114 CYS A CA 1
ATOM 895 C C . CYS A 1 114 ? 11.585 -0.488 -11.996 1.00 96.50 114 CYS A C 1
ATOM 897 O O . CYS A 1 114 ? 11.706 -0.966 -13.119 1.00 96.50 114 CYS A O 1
ATOM 899 N N . GLU A 1 115 ? 12.306 0.531 -11.540 1.00 94.94 115 GLU A N 1
ATOM 900 C CA . GLU A 1 115 ? 13.371 1.190 -12.281 1.00 94.94 115 GLU A CA 1
ATOM 901 C C . GLU A 1 115 ? 14.716 0.637 -11.779 1.00 94.94 115 GLU A C 1
ATOM 903 O O . GLU A 1 115 ? 15.175 1.031 -10.695 1.00 94.94 115 GLU A O 1
ATOM 908 N N . PRO A 1 116 ? 15.355 -0.301 -12.510 1.00 89.75 116 PRO A N 1
ATOM 909 C CA . PRO A 1 116 ? 16.562 -0.973 -12.039 1.00 89.75 116 PRO A CA 1
ATOM 910 C C . PRO A 1 116 ? 17.720 0.001 -11.838 1.00 89.75 116 PRO A C 1
ATOM 912 O O . PRO A 1 116 ? 18.473 -0.139 -10.876 1.00 89.75 116 PRO A O 1
ATOM 915 N N . SER A 1 117 ? 17.821 1.027 -12.692 1.00 91.00 117 SER A N 1
ATOM 916 C CA . SER A 1 117 ? 18.869 2.052 -12.601 1.00 91.00 117 SER A CA 1
ATOM 917 C C . SER A 1 117 ? 18.799 2.849 -11.294 1.00 91.00 117 SER A C 1
ATOM 919 O O . SER A 1 117 ? 19.822 3.266 -10.754 1.00 91.00 117 SER A O 1
ATOM 921 N N . LEU A 1 118 ? 17.594 2.998 -10.740 1.00 89.88 118 LEU A N 1
ATOM 922 C CA . LEU A 1 118 ? 17.343 3.670 -9.471 1.00 89.88 118 LEU A CA 1
ATOM 923 C C . LEU A 1 118 ? 17.196 2.695 -8.307 1.00 89.88 118 LEU A C 1
ATOM 925 O O . LEU A 1 118 ? 16.921 3.153 -7.198 1.00 89.88 118 LEU A O 1
ATOM 929 N N . ALA A 1 119 ? 17.333 1.381 -8.522 1.00 91.19 119 ALA A N 1
ATOM 930 C CA . ALA A 1 119 ? 17.044 0.321 -7.553 1.00 91.19 119 ALA A CA 1
ATOM 931 C C . ALA A 1 119 ? 15.805 0.650 -6.686 1.00 91.19 119 ALA A C 1
ATOM 933 O O . ALA A 1 119 ? 15.865 0.672 -5.455 1.00 91.19 119 ALA A O 1
ATOM 934 N N . THR A 1 120 ? 14.713 1.021 -7.354 1.00 95.50 120 THR A N 1
ATOM 935 C CA . THR A 1 120 ? 13.480 1.518 -6.733 1.00 95.50 120 THR A CA 1
ATOM 936 C C . THR A 1 120 ? 12.289 0.946 -7.482 1.00 95.50 120 THR A C 1
ATOM 938 O O . THR A 1 120 ? 12.307 0.888 -8.711 1.00 95.50 120 THR A O 1
ATOM 941 N N . CYS A 1 121 ? 11.253 0.556 -6.750 1.00 97.50 121 CYS A N 1
ATOM 942 C CA . CYS A 1 121 ? 9.966 0.182 -7.322 1.00 97.50 121 CYS A CA 1
ATOM 943 C C . CYS A 1 121 ? 8.907 1.234 -7.000 1.00 97.50 121 CYS A C 1
ATOM 945 O O . CYS A 1 121 ? 8.960 1.880 -5.953 1.00 97.50 121 CYS A O 1
ATOM 947 N N . TRP A 1 122 ? 7.944 1.397 -7.898 1.00 98.44 122 TRP A N 1
ATOM 948 C CA . TRP A 1 122 ? 6.843 2.334 -7.760 1.00 98.44 122 TRP A CA 1
ATOM 949 C C . TRP A 1 122 ? 5.513 1.605 -7.841 1.00 98.44 122 TRP A C 1
ATOM 951 O O . TRP A 1 122 ? 5.326 0.700 -8.650 1.00 98.44 122 TRP A O 1
ATOM 961 N N . VAL A 1 123 ? 4.567 2.046 -7.020 1.00 98.56 123 VAL A N 1
ATOM 962 C CA . VAL A 1 123 ? 3.144 1.740 -7.188 1.00 98.56 123 VAL A CA 1
ATOM 963 C C . VAL A 1 123 ? 2.444 3.055 -7.484 1.00 98.56 123 VAL A C 1
ATOM 965 O O . VAL A 1 123 ? 2.692 4.055 -6.803 1.00 98.56 123 VAL A O 1
ATOM 968 N N . TYR A 1 124 ? 1.605 3.068 -8.514 1.00 98.44 124 TYR A N 1
ATOM 969 C CA . TYR A 1 124 ? 0.983 4.285 -9.023 1.00 98.44 124 TYR A CA 1
ATOM 970 C C . TYR A 1 124 ? -0.396 4.522 -8.412 1.00 98.44 124 TYR A C 1
ATOM 972 O O . TYR A 1 124 ? -1.153 3.580 -8.172 1.00 98.44 124 TYR A O 1
ATOM 980 N N . ASP A 1 125 ? -0.733 5.789 -8.191 1.00 97.69 125 ASP A N 1
ATOM 981 C CA . ASP A 1 125 ? -2.056 6.208 -7.756 1.00 97.69 125 ASP A CA 1
ATOM 982 C C . ASP A 1 125 ? -3.069 5.912 -8.879 1.00 97.69 125 ASP A C 1
ATOM 984 O O . ASP A 1 125 ? -2.920 6.408 -9.999 1.00 97.69 125 ASP A O 1
ATOM 988 N N . PRO A 1 126 ? -4.103 5.094 -8.626 1.00 96.25 126 PRO A N 1
ATOM 989 C CA . PRO A 1 126 ? -5.087 4.720 -9.642 1.00 96.25 126 PRO A CA 1
ATOM 990 C C . PRO A 1 126 ? -6.006 5.868 -10.097 1.00 96.25 126 PRO A C 1
ATOM 992 O O . PRO A 1 126 ? -6.790 5.665 -11.027 1.00 96.25 126 PRO A O 1
ATOM 995 N N . ARG A 1 127 ? -5.955 7.045 -9.455 1.00 95.94 127 ARG A N 1
ATOM 996 C CA . ARG A 1 127 ? -6.736 8.233 -9.840 1.00 95.94 127 ARG A CA 1
ATOM 997 C C . ARG A 1 127 ? -6.120 8.983 -11.012 1.00 95.94 127 ARG A C 1
ATOM 999 O O . ARG A 1 127 ? -6.846 9.415 -11.901 1.00 95.94 127 ARG A O 1
ATOM 1006 N N . ASP A 1 128 ? -4.802 9.157 -10.985 1.00 95.69 128 ASP A N 1
ATOM 1007 C CA . ASP A 1 128 ? -4.089 10.068 -11.888 1.00 95.69 128 ASP A CA 1
ATOM 1008 C C . ASP A 1 128 ? -2.785 9.492 -12.467 1.00 95.69 128 ASP A C 1
ATOM 1010 O O . ASP A 1 128 ? -2.193 10.090 -13.363 1.00 95.69 128 ASP A O 1
ATOM 1014 N N . GLY A 1 129 ? -2.344 8.318 -12.007 1.00 96.12 129 GLY A N 1
ATOM 1015 C CA . GLY A 1 129 ? -1.097 7.693 -12.440 1.00 96.12 129 GLY A CA 1
ATOM 1016 C C . GLY A 1 129 ? 0.162 8.305 -11.821 1.00 96.12 129 GLY A C 1
ATOM 1017 O O . GLY A 1 129 ? 1.262 7.990 -12.270 1.00 96.12 129 GLY A O 1
ATOM 1018 N N . SER A 1 130 ? 0.039 9.163 -10.806 1.00 97.12 130 SER A N 1
ATOM 1019 C CA . SER A 1 130 ? 1.181 9.680 -10.048 1.00 97.12 130 SER A CA 1
ATOM 1020 C C . SER A 1 130 ? 1.825 8.591 -9.176 1.00 97.12 130 SER A C 1
ATOM 1022 O O . SER A 1 130 ? 1.276 7.509 -8.984 1.00 97.12 130 SER A O 1
ATOM 1024 N N . ARG A 1 131 ? 3.033 8.828 -8.653 1.00 96.94 131 ARG A N 1
ATOM 1025 C CA . ARG A 1 131 ? 3.745 7.857 -7.800 1.00 96.94 131 ARG A CA 1
ATOM 1026 C C . ARG A 1 131 ? 3.162 7.866 -6.385 1.00 96.94 131 ARG A C 1
ATOM 1028 O O . ARG A 1 131 ? 3.401 8.808 -5.631 1.00 96.94 131 ARG A O 1
ATOM 1035 N N . LEU A 1 132 ? 2.434 6.810 -6.026 1.00 98.12 132 LEU A N 1
ATOM 1036 C CA . LEU A 1 132 ? 1.802 6.657 -4.714 1.00 98.12 132 LEU A CA 1
ATOM 1037 C C . LEU A 1 132 ? 2.778 6.107 -3.668 1.00 98.12 132 LEU A C 1
ATOM 1039 O O . LEU A 1 132 ? 2.890 6.668 -2.577 1.00 98.12 132 LEU A O 1
ATOM 1043 N N . PHE A 1 133 ? 3.489 5.027 -4.008 1.00 98.38 133 PHE A N 1
ATOM 1044 C CA . PHE A 1 133 ? 4.482 4.401 -3.133 1.00 98.38 133 PHE A CA 1
ATOM 1045 C C . PHE A 1 133 ? 5.852 4.340 -3.799 1.00 98.38 133 PHE A C 1
ATOM 1047 O O . PHE A 1 133 ? 5.966 3.856 -4.923 1.00 98.38 133 PHE A O 1
ATOM 1054 N N . GLN A 1 134 ? 6.878 4.781 -3.071 1.00 97.81 134 GLN A N 1
ATOM 1055 C CA . GLN A 1 134 ? 8.289 4.566 -3.378 1.00 97.81 134 GLN A CA 1
ATOM 1056 C C . GLN A 1 134 ? 8.834 3.408 -2.545 1.00 97.81 134 GLN A C 1
ATOM 1058 O O . GLN A 1 134 ? 8.927 3.507 -1.323 1.00 97.81 134 GLN A O 1
ATOM 1063 N N . LEU A 1 135 ? 9.218 2.316 -3.190 1.00 97.06 135 LEU A N 1
ATOM 1064 C CA . LEU A 1 135 ? 9.586 1.071 -2.524 1.00 97.06 135 LEU A CA 1
ATOM 1065 C C . LEU A 1 135 ? 11.030 0.677 -2.837 1.00 97.06 135 LEU A C 1
ATOM 1067 O O . LEU A 1 135 ? 11.602 1.090 -3.850 1.00 97.06 135 LEU A O 1
ATOM 1071 N N . GLY A 1 136 ? 11.614 -0.159 -1.979 1.00 94.38 136 GLY A N 1
ATOM 1072 C CA . GLY A 1 136 ? 12.882 -0.828 -2.277 1.00 94.38 136 GLY A CA 1
ATOM 1073 C C . GLY A 1 136 ? 12.808 -1.684 -3.552 1.00 94.38 136 GLY A C 1
ATOM 1074 O O . GLY A 1 136 ? 11.728 -1.980 -4.062 1.00 94.38 136 GLY A O 1
ATOM 1075 N N . ALA A 1 137 ? 13.968 -2.091 -4.077 1.00 92.88 137 ALA A N 1
ATOM 1076 C CA . ALA A 1 137 ? 14.084 -2.898 -5.296 1.00 92.88 137 ALA A CA 1
ATOM 1077 C C . ALA A 1 137 ? 13.616 -4.355 -5.099 1.00 92.88 137 ALA A C 1
ATOM 1079 O O . ALA A 1 137 ? 14.423 -5.283 -5.101 1.00 92.88 137 ALA A O 1
ATOM 1080 N N . ASN A 1 138 ? 12.313 -4.566 -4.929 1.00 94.00 138 ASN A N 1
ATOM 1081 C CA . ASN A 1 138 ? 11.704 -5.886 -4.820 1.00 94.00 138 ASN A CA 1
ATOM 1082 C C . ASN A 1 138 ? 10.424 -5.946 -5.665 1.00 94.00 138 ASN A C 1
ATOM 1084 O O . ASN A 1 138 ? 9.374 -5.439 -5.270 1.00 94.00 138 ASN A O 1
ATOM 1088 N N . GLN A 1 139 ? 10.524 -6.586 -6.833 1.00 95.69 139 GLN A N 1
ATOM 1089 C CA . GLN A 1 139 ? 9.412 -6.704 -7.780 1.00 95.69 139 GLN A CA 1
ATOM 1090 C C . GLN A 1 139 ? 8.219 -7.451 -7.176 1.00 95.69 139 GLN A C 1
ATOM 1092 O O . GLN A 1 139 ? 7.091 -6.991 -7.308 1.00 95.69 139 GLN A O 1
ATOM 1097 N N . GLY A 1 140 ? 8.466 -8.556 -6.464 1.00 95.50 140 GLY A N 1
ATOM 1098 C CA . GLY A 1 140 ? 7.399 -9.359 -5.864 1.00 95.50 140 GLY A CA 1
ATOM 1099 C C . GLY A 1 140 ? 6.598 -8.575 -4.825 1.00 95.50 140 GLY A C 1
ATOM 1100 O O . GLY A 1 140 ? 5.373 -8.631 -4.824 1.00 95.50 140 GLY A O 1
ATOM 1101 N N . GLN A 1 141 ? 7.276 -7.781 -3.993 1.00 96.12 141 GLN A N 1
ATOM 1102 C CA . GLN A 1 141 ? 6.616 -6.906 -3.022 1.00 96.12 141 GLN A CA 1
ATOM 1103 C C . GLN A 1 141 ? 5.821 -5.778 -3.692 1.00 96.12 141 GLN A C 1
ATOM 1105 O O . GLN A 1 141 ? 4.687 -5.519 -3.297 1.00 96.12 141 GLN A O 1
ATOM 1110 N N . ALA A 1 142 ? 6.384 -5.116 -4.709 1.00 97.94 142 ALA A N 1
ATOM 1111 C CA . ALA A 1 142 ? 5.686 -4.051 -5.432 1.00 97.94 142 ALA A CA 1
ATOM 1112 C C . ALA A 1 142 ? 4.414 -4.569 -6.121 1.00 97.94 142 ALA A C 1
ATOM 1114 O O . ALA A 1 142 ? 3.350 -3.951 -6.031 1.00 97.94 142 ALA A O 1
ATOM 1115 N N . GLU A 1 143 ? 4.511 -5.739 -6.747 1.00 97.81 143 GLU A N 1
ATOM 1116 C CA . GLU A 1 143 ? 3.390 -6.419 -7.382 1.00 97.81 143 GLU A CA 1
ATOM 1117 C C . GLU A 1 143 ? 2.310 -6.830 -6.370 1.00 97.81 143 GLU A C 1
ATOM 1119 O O . GLU A 1 143 ? 1.118 -6.617 -6.607 1.00 97.81 143 GLU A O 1
ATOM 1124 N N . ASP A 1 144 ? 2.713 -7.390 -5.226 1.00 97.31 144 ASP A N 1
ATOM 1125 C CA . ASP A 1 144 ? 1.800 -7.799 -4.158 1.00 97.31 144 ASP A CA 1
ATOM 1126 C C . ASP A 1 144 ? 1.067 -6.602 -3.535 1.00 97.31 144 ASP A C 1
ATOM 1128 O O . ASP A 1 144 ? -0.158 -6.619 -3.383 1.00 97.31 144 ASP A O 1
ATOM 1132 N N . ILE A 1 145 ? 1.780 -5.498 -3.292 1.00 98.38 145 ILE A N 1
ATOM 1133 C CA . ILE A 1 145 ? 1.188 -4.234 -2.836 1.00 98.38 145 ILE A CA 1
ATOM 1134 C C . ILE A 1 145 ? 0.154 -3.728 -3.845 1.00 98.38 145 ILE A C 1
ATOM 1136 O O . ILE A 1 145 ? -0.967 -3.396 -3.454 1.00 98.38 145 ILE A O 1
ATOM 1140 N N . ALA A 1 146 ? 0.493 -3.686 -5.137 1.00 98.38 146 ALA A N 1
ATOM 1141 C CA . ALA A 1 146 ? -0.417 -3.204 -6.172 1.00 98.38 146 ALA A CA 1
ATOM 1142 C C . ALA A 1 146 ? -1.672 -4.084 -6.285 1.00 98.38 146 ALA A C 1
ATOM 1144 O O . ALA A 1 146 ? -2.800 -3.579 -6.277 1.00 98.38 146 ALA A O 1
ATOM 1145 N N . ARG A 1 147 ? -1.502 -5.412 -6.312 1.00 97.50 147 ARG A N 1
ATOM 1146 C CA . ARG A 1 147 ? -2.621 -6.365 -6.335 1.00 97.50 147 ARG A CA 1
ATOM 1147 C C . ARG A 1 147 ? -3.512 -6.233 -5.107 1.00 97.50 147 ARG A C 1
ATOM 1149 O O . ARG A 1 147 ? -4.736 -6.167 -5.249 1.00 97.50 147 ARG A O 1
ATOM 1156 N N . THR A 1 148 ? -2.919 -6.194 -3.919 1.00 98.00 148 THR A N 1
ATOM 1157 C CA . THR A 1 148 ? -3.648 -6.119 -2.651 1.00 98.00 148 THR A CA 1
ATOM 1158 C C . THR A 1 148 ? -4.397 -4.797 -2.523 1.00 98.00 148 THR A C 1
ATOM 1160 O O . THR A 1 148 ? -5.582 -4.809 -2.183 1.00 98.00 148 THR A O 1
ATOM 1163 N N . LEU A 1 149 ? -3.781 -3.671 -2.903 1.00 98.00 149 LEU A N 1
ATOM 1164 C CA . LEU A 1 149 ? -4.457 -2.373 -2.961 1.00 98.00 149 LEU A CA 1
ATOM 1165 C C . LEU A 1 149 ? -5.640 -2.399 -3.940 1.00 98.00 149 LEU A C 1
ATOM 1167 O O . LEU A 1 149 ? -6.739 -1.974 -3.591 1.00 98.00 149 LEU A O 1
ATOM 1171 N N . GLY A 1 150 ? -5.454 -2.955 -5.139 1.00 97.31 150 GLY A N 1
ATOM 1172 C CA . GLY A 1 150 ? -6.526 -3.084 -6.127 1.00 97.31 150 GLY A CA 1
ATOM 1173 C C . GLY A 1 150 ? -7.706 -3.927 -5.634 1.00 97.31 150 GLY A C 1
ATOM 1174 O O . GLY A 1 150 ? -8.866 -3.580 -5.857 1.00 97.31 150 GLY A O 1
ATOM 1175 N N . ARG A 1 151 ? -7.431 -5.021 -4.916 1.00 96.44 151 ARG A N 1
ATOM 1176 C CA . ARG A 1 151 ? -8.460 -5.866 -4.284 1.00 96.44 151 ARG A CA 1
ATOM 1177 C C . ARG A 1 151 ? -9.186 -5.141 -3.155 1.00 96.44 151 ARG A C 1
ATOM 1179 O O . ARG A 1 151 ? -10.409 -5.232 -3.078 1.00 96.44 151 ARG A O 1
ATOM 1186 N N . LEU A 1 152 ? -8.456 -4.395 -2.328 1.00 96.25 152 LEU A N 1
ATOM 1187 C CA . LEU A 1 152 ? -9.033 -3.573 -1.267 1.00 96.25 152 LEU A CA 1
ATOM 1188 C C . LEU A 1 152 ? -9.972 -2.503 -1.843 1.00 96.25 152 LEU A C 1
ATOM 1190 O O . LEU A 1 152 ? -11.096 -2.368 -1.367 1.00 96.25 152 LEU A O 1
ATOM 1194 N N . ILE A 1 153 ? -9.561 -1.815 -2.916 1.00 95.88 153 ILE A N 1
ATOM 1195 C CA . ILE A 1 153 ? -10.401 -0.847 -3.642 1.00 95.88 153 ILE A CA 1
ATOM 1196 C C . ILE A 1 153 ? -11.699 -1.510 -4.126 1.00 95.88 153 ILE A C 1
ATOM 1198 O O . ILE A 1 153 ? -12.777 -0.984 -3.856 1.00 95.88 153 ILE A O 1
ATOM 1202 N N . ARG A 1 154 ? -11.632 -2.688 -4.772 1.00 94.81 154 ARG A N 1
ATOM 1203 C CA . ARG A 1 154 ? -12.844 -3.408 -5.224 1.00 94.81 154 ARG A CA 1
ATOM 1204 C C . ARG A 1 154 ? -13.782 -3.758 -4.076 1.00 94.81 154 ARG A C 1
ATOM 1206 O O . ARG A 1 154 ? -14.988 -3.572 -4.207 1.00 94.81 154 ARG A O 1
ATOM 1213 N N . ASN A 1 155 ? -13.241 -4.254 -2.965 1.00 92.88 155 ASN A N 1
ATOM 1214 C CA . ASN A 1 155 ? -14.050 -4.630 -1.808 1.00 92.88 155 ASN A CA 1
ATOM 1215 C C . ASN A 1 155 ? -14.753 -3.418 -1.186 1.00 92.88 155 ASN A C 1
ATOM 1217 O O . ASN A 1 155 ? -15.954 -3.480 -0.922 1.00 92.88 155 ASN A O 1
ATOM 1221 N N . LEU A 1 156 ? -14.051 -2.290 -1.049 1.00 92.62 156 LEU A N 1
ATOM 1222 C CA . LEU A 1 156 ? -14.646 -1.045 -0.558 1.00 92.62 156 LEU A CA 1
ATOM 1223 C C . LEU A 1 156 ? -15.744 -0.519 -1.496 1.00 92.62 156 LEU A C 1
ATOM 1225 O O . LEU A 1 156 ? -16.807 -0.103 -1.035 1.00 92.62 156 LEU A O 1
ATOM 1229 N N . GLN A 1 157 ? -15.529 -0.592 -2.814 1.00 92.56 157 GLN A N 1
ATOM 1230 C CA . GLN A 1 157 ? -16.535 -0.219 -3.815 1.00 92.56 157 GLN A CA 1
ATOM 1231 C C . GLN A 1 157 ? -17.785 -1.117 -3.752 1.00 92.56 157 GLN A C 1
ATOM 1233 O O . GLN A 1 157 ? -18.908 -0.626 -3.899 1.00 92.56 157 GLN A O 1
ATOM 1238 N N . ALA A 1 158 ? -17.610 -2.424 -3.533 1.00 89.19 158 ALA A N 1
ATOM 1239 C CA . ALA A 1 158 ? -18.708 -3.385 -3.451 1.00 89.19 158 ALA A CA 1
ATOM 1240 C C . ALA A 1 158 ? -19.555 -3.196 -2.182 1.00 89.19 158 ALA A C 1
ATOM 1242 O O . ALA A 1 158 ? -20.785 -3.194 -2.267 1.00 89.19 158 ALA A O 1
ATOM 1243 N N . ALA A 1 159 ? -18.913 -2.974 -1.030 1.00 81.38 159 ALA A N 1
ATOM 1244 C CA . ALA A 1 159 ? -19.596 -2.693 0.234 1.00 81.38 159 ALA A CA 1
ATOM 1245 C C . ALA A 1 159 ? -20.450 -1.417 0.145 1.00 81.38 159 ALA A C 1
ATOM 1247 O O . ALA A 1 159 ? -21.603 -1.394 0.571 1.00 81.38 159 ALA A O 1
ATOM 1248 N N . GLY A 1 160 ? -19.920 -0.379 -0.506 1.00 72.31 160 GLY A N 1
ATOM 1249 C CA . GLY A 1 160 ? -20.644 0.855 -0.792 1.00 72.31 160 GLY A CA 1
ATOM 1250 C C . GLY A 1 160 ? -21.941 0.691 -1.565 1.00 72.31 160 GLY A C 1
ATOM 1251 O O . GLY A 1 160 ? -22.945 1.335 -1.267 1.00 72.31 160 GLY A O 1
ATOM 1252 N N . ARG A 1 161 ? -21.927 -0.199 -2.561 1.00 67.44 161 ARG A N 1
ATOM 1253 C CA . ARG A 1 161 ? -23.097 -0.481 -3.396 1.00 67.44 161 ARG A CA 1
ATOM 1254 C C . ARG A 1 161 ? -24.216 -1.164 -2.605 1.00 67.44 161 ARG A C 1
ATOM 1256 O O . ARG A 1 161 ? -25.381 -0.935 -2.906 1.00 67.44 161 ARG A O 1
ATOM 1263 N N . GLN A 1 162 ? -23.880 -1.974 -1.600 1.00 59.50 162 GLN A N 1
ATOM 1264 C CA . GLN A 1 162 ? -24.863 -2.691 -0.778 1.00 59.50 162 GLN A CA 1
ATOM 1265 C C . GLN A 1 162 ? -25.615 -1.762 0.182 1.00 59.50 162 GLN A C 1
ATOM 1267 O O . GLN A 1 162 ? -26.799 -1.969 0.419 1.00 59.50 162 GLN A O 1
ATOM 1272 N N . VAL A 1 163 ? -24.970 -0.700 0.673 1.00 58.94 163 VAL A N 1
ATOM 1273 C CA . VAL A 1 163 ? -25.613 0.305 1.543 1.00 58.94 163 VAL A CA 1
ATOM 1274 C C . VAL A 1 163 ? -26.627 1.171 0.775 1.00 58.94 163 VAL A C 1
ATOM 1276 O O . VAL A 1 163 ? -27.531 1.743 1.375 1.00 58.94 163 VAL A O 1
ATOM 1279 N N . ALA A 1 164 ? -26.521 1.247 -0.555 1.00 56.97 164 ALA A N 1
ATOM 1280 C CA . ALA A 1 164 ? -27.403 2.056 -1.398 1.00 56.97 164 ALA A CA 1
ATOM 1281 C C . ALA A 1 164 ? -28.738 1.375 -1.777 1.00 56.97 164 ALA A C 1
A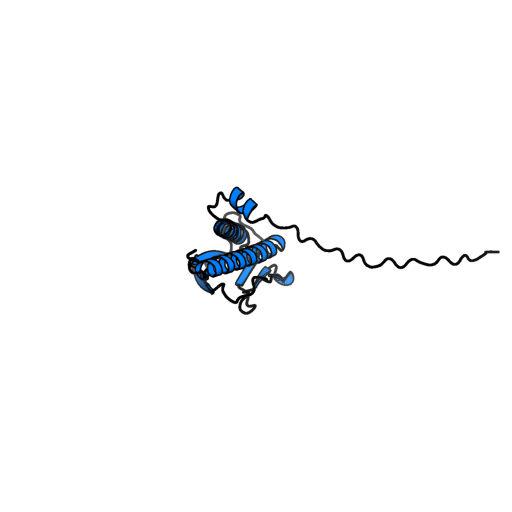TOM 1283 O O . ALA A 1 164 ? -29.560 2.000 -2.448 1.00 56.97 164 ALA A O 1
ATOM 1284 N N . LEU A 1 165 ? -28.971 0.117 -1.382 1.00 53.59 165 LEU A N 1
ATOM 1285 C CA . LEU A 1 165 ? -30.236 -0.580 -1.634 1.00 53.59 165 LEU A CA 1
ATOM 1286 C C . LEU A 1 165 ? -31.166 -0.434 -0.414 1.00 53.59 165 LEU A C 1
ATOM 1288 O O . LEU A 1 165 ? -30.823 -0.936 0.657 1.00 53.59 165 LEU A O 1
ATOM 1292 N N . PRO A 1 166 ? -32.339 0.221 -0.533 1.00 53.06 166 PRO A N 1
ATOM 1293 C CA . PRO A 1 166 ? -33.344 0.164 0.524 1.00 53.06 166 PRO A CA 1
ATOM 1294 C C . PRO A 1 166 ? -33.876 -1.276 0.671 1.00 53.06 166 PRO A C 1
ATOM 1296 O O . PRO A 1 166 ? -33.879 -2.026 -0.312 1.00 53.06 166 PRO A O 1
ATOM 1299 N N . PRO A 1 167 ? -34.339 -1.683 1.869 1.00 57.62 167 PRO A N 1
ATOM 1300 C CA . PRO A 1 167 ? -34.956 -2.990 2.051 1.00 57.62 167 PRO A CA 1
ATOM 1301 C C . PRO A 1 167 ? -36.181 -3.105 1.140 1.00 57.62 167 PRO A C 1
ATOM 1303 O O . PRO A 1 167 ? -37.075 -2.259 1.165 1.00 57.62 167 PRO A O 1
ATOM 1306 N N . VAL A 1 168 ? -36.211 -4.154 0.319 1.00 62.12 168 VAL A N 1
ATOM 1307 C CA . VAL A 1 168 ? -37.403 -4.535 -0.440 1.00 62.12 168 VAL A CA 1
ATOM 1308 C C . VAL A 1 168 ? -38.383 -5.126 0.568 1.00 62.12 168 VAL A C 1
ATOM 1310 O O . VAL A 1 168 ? -38.209 -6.257 1.016 1.00 62.12 168 VAL A O 1
ATOM 1313 N N . SER A 1 169 ? -39.366 -4.333 0.986 1.00 56.28 169 SER A N 1
ATOM 1314 C CA . SER A 1 169 ? -40.509 -4.834 1.746 1.00 56.28 169 SER A CA 1
ATOM 1315 C C . SER A 1 169 ? -41.332 -5.736 0.826 1.00 56.28 169 SER A C 1
ATOM 1317 O O . SER A 1 169 ? -41.933 -5.248 -0.134 1.00 56.28 169 SER A O 1
ATOM 1319 N N . GLY A 1 170 ? -41.307 -7.037 1.102 1.00 55.31 170 GLY A N 1
ATOM 1320 C CA . GLY A 1 170 ? -42.240 -8.035 0.579 1.00 55.31 170 GLY A CA 1
ATOM 1321 C C . GLY A 1 170 ? -43.103 -8.572 1.706 1.00 55.31 170 GLY A C 1
ATOM 1322 O O . GLY A 1 170 ? -42.574 -8.656 2.839 1.00 55.31 170 GLY A O 1
#

Secondary structure (DSSP, 8-state):
-----------------------PPPHHHHHHHTT-SSHHHHHHHHHHHHHHHSBB-S--S---TTSPPSEEEEEEEETTEEEEEEEEEETTEEEEEEEEEE-TTS-S---EEEEGGGTEEEEE-TTT--EEEEEES-HHHHHHHHHHHHHHHHHHHHHHHHHTSPP---